Protein AF-A0A422QCU0-F1 (afdb_monomer)

Structure (mmCIF, N/CA/C/O backbone):
data_AF-A0A422QCU0-F1
#
_entry.id   AF-A0A422QCU0-F1
#
loop_
_atom_site.group_PDB
_atom_site.id
_atom_site.type_symbol
_atom_site.label_atom_id
_atom_site.label_alt_id
_atom_site.label_comp_id
_atom_site.label_asym_id
_atom_site.label_entity_id
_atom_site.label_seq_id
_atom_site.pdbx_PDB_ins_code
_atom_site.Cartn_x
_atom_site.Cartn_y
_atom_site.Cartn_z
_atom_site.occupancy
_atom_site.B_iso_or_equiv
_atom_site.auth_seq_id
_atom_site.auth_comp_id
_atom_site.auth_asym_id
_atom_site.auth_atom_id
_atom_site.pdbx_PDB_model_num
ATOM 1 N N . MET A 1 1 ? -13.978 -19.036 -6.925 1.00 54.69 1 MET A N 1
ATOM 2 C CA . MET A 1 1 ? -13.548 -17.744 -7.496 1.00 54.69 1 MET A CA 1
ATOM 3 C C . MET A 1 1 ? -12.343 -17.272 -6.697 1.00 54.69 1 MET A C 1
ATOM 5 O O . MET A 1 1 ? -12.487 -17.077 -5.495 1.00 54.69 1 MET A O 1
ATOM 9 N N . ARG A 1 2 ? -11.146 -17.227 -7.291 1.00 55.72 2 ARG A N 1
ATOM 10 C CA . ARG A 1 2 ? -9.919 -16.826 -6.585 1.00 55.72 2 ARG A CA 1
ATOM 11 C C . ARG A 1 2 ? -9.771 -15.309 -6.666 1.00 55.72 2 ARG A C 1
ATOM 13 O O . ARG A 1 2 ? -10.184 -14.704 -7.646 1.00 55.72 2 ARG A O 1
ATOM 20 N N . VAL A 1 3 ? -9.146 -14.685 -5.667 1.00 53.56 3 VAL A N 1
ATOM 21 C CA . VAL A 1 3 ? -8.861 -13.233 -5.682 1.00 53.56 3 VAL A CA 1
ATOM 22 C C . VAL A 1 3 ? -8.091 -12.838 -6.947 1.00 53.56 3 VAL A C 1
ATOM 24 O O . VAL A 1 3 ? -8.359 -11.792 -7.532 1.00 53.56 3 VAL A O 1
ATOM 27 N N . ALA A 1 4 ? -7.210 -13.723 -7.426 1.00 61.56 4 ALA A N 1
ATOM 28 C CA . ALA A 1 4 ? -6.464 -13.549 -8.667 1.00 61.56 4 ALA A CA 1
ATOM 29 C C . ALA A 1 4 ? -7.349 -13.373 -9.917 1.00 61.56 4 ALA A C 1
ATOM 31 O O . ALA A 1 4 ? -6.934 -12.690 -10.848 1.00 61.56 4 ALA A O 1
ATOM 32 N N . ASP A 1 5 ? -8.569 -13.918 -9.908 1.00 58.88 5 ASP A N 1
ATOM 33 C CA . ASP A 1 5 ? -9.516 -13.853 -11.027 1.00 58.88 5 ASP A CA 1
ATOM 34 C C . ASP A 1 5 ? -10.291 -12.515 -11.053 1.00 58.88 5 ASP A C 1
ATOM 36 O O . ASP A 1 5 ? -10.912 -12.171 -12.053 1.00 58.88 5 ASP A O 1
ATOM 40 N N . ILE A 1 6 ? -10.257 -11.746 -9.955 1.00 63.84 6 ILE A N 1
ATOM 41 C CA . ILE A 1 6 ? -11.012 -10.489 -9.764 1.00 63.84 6 ILE A CA 1
ATOM 42 C C . ILE A 1 6 ? -10.064 -9.290 -9.623 1.00 63.84 6 ILE A C 1
ATOM 44 O O . ILE A 1 6 ? -10.457 -8.145 -9.826 1.00 63.84 6 ILE A O 1
ATOM 48 N N . GLN A 1 7 ? -8.799 -9.529 -9.261 1.00 60.69 7 GLN A N 1
ATOM 49 C CA . GLN A 1 7 ? -7.876 -8.483 -8.820 1.00 60.69 7 GLN A CA 1
ATOM 50 C C . GLN A 1 7 ? -7.602 -7.401 -9.870 1.00 60.69 7 GLN A C 1
ATOM 52 O O . GLN A 1 7 ? -7.195 -6.310 -9.486 1.00 60.69 7 GLN A O 1
ATOM 57 N N . ASN A 1 8 ? -7.793 -7.669 -11.162 1.00 65.50 8 ASN A N 1
ATOM 58 C CA . ASN A 1 8 ? -7.584 -6.699 -12.239 1.00 65.50 8 ASN A CA 1
ATOM 59 C C . ASN A 1 8 ? -8.912 -6.071 -12.658 1.00 65.50 8 ASN A C 1
ATOM 61 O O . ASN A 1 8 ? -9.391 -6.261 -13.771 1.00 65.50 8 ASN A O 1
ATOM 65 N N . THR A 1 9 ? -9.520 -5.341 -11.725 1.00 72.31 9 THR A N 1
ATOM 66 C CA . THR A 1 9 ? -10.741 -4.584 -11.996 1.00 72.31 9 THR A CA 1
ATOM 67 C C . THR A 1 9 ? -10.449 -3.368 -12.870 1.00 72.31 9 THR A C 1
ATOM 69 O O . THR A 1 9 ? -9.304 -2.931 -13.013 1.00 72.31 9 THR A O 1
ATOM 72 N N . LEU A 1 10 ? -11.520 -2.756 -13.377 1.00 74.81 10 LEU A N 1
ATOM 73 C CA . LEU A 1 10 ? -11.497 -1.469 -14.069 1.00 74.81 10 LEU A CA 1
ATOM 74 C C . LEU A 1 10 ? -10.666 -0.400 -13.319 1.00 74.81 10 LEU A C 1
ATOM 76 O O . LEU A 1 10 ? -9.998 0.410 -13.952 1.00 74.81 10 LEU A O 1
ATOM 80 N N . LEU A 1 11 ? -10.619 -0.440 -11.981 1.00 72.88 11 LEU A N 1
ATOM 81 C CA . LEU A 1 11 ? -9.854 0.507 -11.156 1.00 72.88 11 LEU A CA 1
ATOM 82 C C . LEU A 1 11 ? -8.329 0.413 -11.333 1.00 72.88 11 LEU A C 1
ATOM 84 O O . LEU A 1 11 ? -7.624 1.365 -11.005 1.00 72.88 11 LEU A O 1
ATOM 88 N N . LYS A 1 12 ? -7.814 -0.718 -11.832 1.00 74.06 12 LYS A N 1
ATOM 89 C CA . LYS A 1 12 ? -6.382 -0.909 -12.111 1.00 74.06 12 LYS A CA 1
ATOM 90 C C . LYS A 1 12 ? -5.970 -0.488 -13.521 1.00 74.06 12 LYS A C 1
ATOM 92 O O . LYS A 1 12 ? -4.781 -0.535 -13.829 1.00 74.06 12 LYS A O 1
ATOM 97 N N . THR A 1 13 ? -6.916 -0.090 -14.373 1.00 81.00 13 THR A N 1
ATOM 98 C CA . THR A 1 13 ? -6.580 0.454 -15.696 1.00 81.00 13 THR A CA 1
ATOM 99 C C . THR A 1 13 ? -5.756 1.739 -15.543 1.00 81.00 13 THR A C 1
ATOM 101 O O . THR A 1 13 ? -5.980 2.488 -14.583 1.00 81.00 13 THR A O 1
ATOM 104 N N . PRO A 1 14 ? -4.778 2.009 -16.427 1.00 79.25 14 PRO A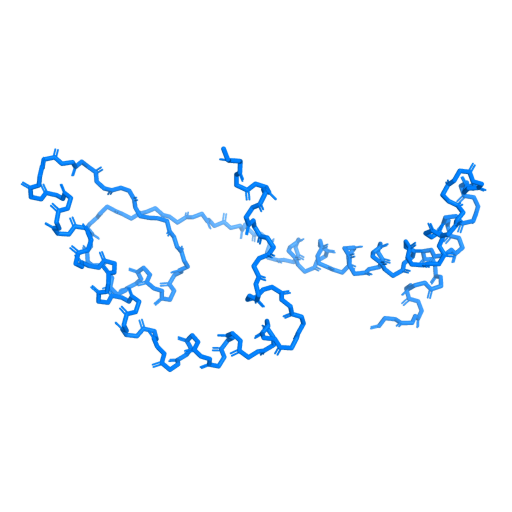 N 1
ATOM 105 C CA . PRO A 1 14 ? -3.913 3.184 -16.316 1.00 79.25 14 PRO A CA 1
ATOM 106 C C . PRO A 1 14 ? -4.681 4.507 -16.238 1.00 79.25 14 PRO A C 1
ATOM 108 O O . PRO A 1 14 ? -4.274 5.413 -15.511 1.00 79.25 14 PRO A O 1
ATOM 111 N N . GLU A 1 15 ? -5.792 4.608 -16.962 1.00 84.00 15 GLU A N 1
ATOM 112 C CA . GLU A 1 15 ? -6.649 5.788 -17.035 1.00 84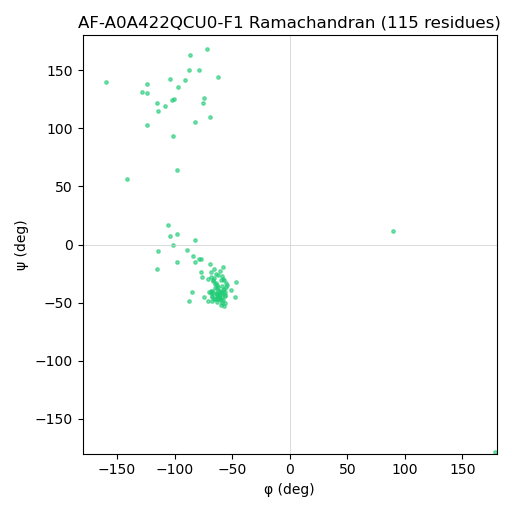.00 15 GLU A CA 1
ATOM 113 C C . GLU A 1 15 ? -7.268 6.097 -15.670 1.00 84.00 15 GLU A C 1
ATOM 115 O O . GLU A 1 15 ? -7.238 7.239 -15.216 1.00 84.00 15 GLU A O 1
ATOM 120 N N . ILE A 1 16 ? -7.775 5.071 -14.981 1.00 79.88 16 ILE A N 1
ATOM 121 C CA . ILE A 1 16 ? -8.467 5.236 -13.699 1.00 79.88 16 ILE A CA 1
ATOM 122 C C . ILE A 1 16 ? -7.471 5.275 -12.543 1.00 79.88 16 ILE A C 1
ATOM 124 O O . ILE A 1 16 ? -7.591 6.127 -11.662 1.00 79.88 16 ILE A O 1
ATOM 128 N N . SER A 1 17 ? -6.438 4.428 -12.564 1.00 82.06 17 SER A N 1
ATOM 129 C CA . SER A 1 17 ? -5.434 4.352 -11.497 1.00 82.06 17 SER A CA 1
ATOM 130 C C . SER A 1 17 ? -4.714 5.682 -11.260 1.00 82.06 17 SER A C 1
ATOM 132 O O . SER A 1 17 ? -4.304 5.943 -10.130 1.00 82.06 17 SER A O 1
ATOM 134 N N . ARG A 1 18 ? -4.560 6.529 -12.289 1.00 83.81 18 ARG A N 1
ATOM 135 C CA . ARG A 1 18 ? -3.967 7.873 -12.154 1.00 83.81 18 ARG A CA 1
ATOM 136 C C . ARG A 1 18 ? -4.846 8.839 -11.359 1.00 83.81 18 ARG A C 1
ATOM 138 O O . ARG A 1 18 ? -4.316 9.741 -10.721 1.00 83.81 18 ARG A O 1
ATOM 145 N N . VAL A 1 19 ? -6.163 8.644 -11.381 1.00 82.69 19 VAL A N 1
ATOM 146 C CA . VAL A 1 19 ? -7.153 9.527 -10.739 1.00 82.69 19 VAL A CA 1
ATOM 147 C C . VAL A 1 19 ? -7.580 8.997 -9.364 1.00 82.69 19 VAL A C 1
ATOM 149 O O . VAL A 1 19 ? -8.118 9.746 -8.550 1.00 82.69 19 VAL A O 1
ATOM 152 N N . VAL A 1 20 ? -7.281 7.728 -9.050 1.00 79.94 20 VAL A N 1
ATOM 153 C CA . VAL A 1 20 ? -7.537 7.116 -7.732 1.00 79.94 20 VAL A CA 1
ATOM 154 C C . VAL A 1 20 ? -7.060 7.990 -6.561 1.00 79.94 20 VAL A C 1
ATOM 156 O O . VAL A 1 20 ? -7.846 8.151 -5.629 1.00 79.94 20 VAL A O 1
ATOM 159 N N . PRO A 1 21 ? -5.853 8.597 -6.567 1.00 77.12 21 PRO A N 1
ATOM 160 C CA . PRO A 1 21 ? -5.427 9.469 -5.471 1.00 77.12 21 PRO A CA 1
ATOM 161 C C . PRO A 1 21 ? -6.340 10.686 -5.283 1.00 77.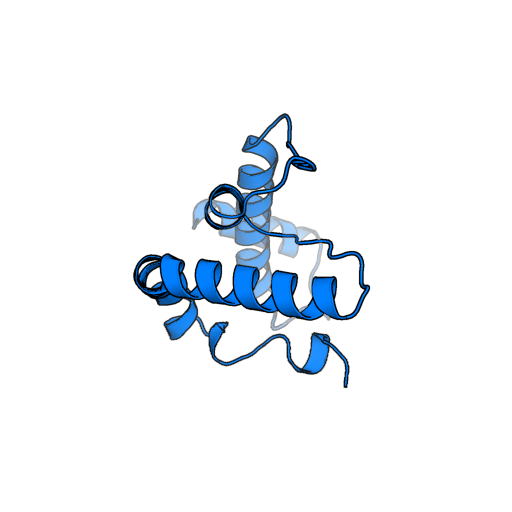12 21 PRO A C 1
ATOM 163 O O . PRO A 1 21 ? -6.682 11.027 -4.154 1.00 77.12 21 PRO A O 1
ATOM 166 N N . THR A 1 22 ? -6.777 11.307 -6.381 1.00 82.38 22 THR A N 1
ATOM 167 C CA . THR A 1 22 ? -7.676 12.467 -6.363 1.00 82.38 22 THR A CA 1
ATOM 168 C C . THR A 1 22 ? -9.041 12.099 -5.797 1.00 82.38 22 THR A C 1
ATOM 170 O O . THR A 1 22 ? -9.548 12.792 -4.919 1.00 82.38 22 THR A O 1
ATOM 173 N N . VAL A 1 23 ? -9.623 10.984 -6.247 1.00 81.25 23 VAL A N 1
ATOM 174 C CA . VAL A 1 23 ? -10.905 10.499 -5.712 1.00 81.25 23 VAL A CA 1
ATOM 175 C C . VAL A 1 23 ? -10.758 10.150 -4.234 1.00 81.25 23 VAL A C 1
ATOM 177 O O . VAL A 1 23 ? -11.547 10.617 -3.422 1.00 81.25 23 VAL A O 1
ATOM 180 N N . ALA A 1 24 ? -9.705 9.415 -3.864 1.00 78.00 24 ALA A N 1
ATOM 181 C CA . ALA A 1 24 ? -9.447 9.023 -2.481 1.00 78.00 24 ALA A CA 1
ATOM 182 C C . ALA A 1 24 ? -9.297 10.227 -1.542 1.00 78.00 24 ALA A C 1
ATOM 184 O O . ALA A 1 24 ? -9.757 10.160 -0.405 1.00 78.00 24 ALA A O 1
ATOM 185 N N . GLN A 1 25 ? -8.699 11.328 -2.009 1.00 77.88 25 GLN A N 1
ATOM 186 C CA . GLN A 1 25 ? -8.610 12.576 -1.251 1.00 77.88 25 GLN A CA 1
ATOM 187 C C . GLN A 1 25 ? -9.997 13.170 -0.969 1.00 77.88 25 GLN A C 1
ATOM 189 O O . GLN A 1 25 ? -10.261 13.602 0.150 1.00 77.88 25 GLN A O 1
ATOM 194 N N . GLN A 1 26 ? -10.890 13.170 -1.961 1.00 84.88 26 GLN A N 1
ATOM 195 C CA . GLN A 1 26 ? -12.239 13.729 -1.820 1.00 84.88 26 GLN A CA 1
ATOM 196 C C . GLN A 1 26 ? -13.179 12.814 -1.021 1.00 84.88 26 GLN A C 1
ATOM 198 O O . GLN A 1 26 ? -14.088 13.295 -0.350 1.00 84.88 26 GLN A O 1
ATOM 203 N N . THR A 1 27 ? -12.950 11.499 -1.039 1.00 85.69 27 THR A N 1
ATOM 204 C CA . THR A 1 27 ? -13.820 10.507 -0.386 1.00 85.69 27 THR A CA 1
ATOM 205 C C . THR A 1 27 ? -13.244 9.951 0.919 1.00 85.69 27 THR A C 1
ATOM 207 O O . THR A 1 27 ? -13.799 9.010 1.489 1.00 85.69 27 THR A O 1
ATOM 210 N N . GLN A 1 28 ? -12.133 10.494 1.430 1.00 82.38 28 GLN A N 1
ATOM 211 C CA . GLN A 1 28 ? -11.439 9.935 2.598 1.00 82.38 28 GLN A CA 1
ATOM 212 C C . GLN A 1 28 ? -12.348 9.841 3.835 1.00 82.38 28 GLN A C 1
ATOM 214 O O . GLN A 1 28 ? -12.322 8.840 4.555 1.00 82.38 28 GLN A O 1
ATOM 219 N N . GLY A 1 29 ? -13.200 10.849 4.050 1.00 87.06 29 GLY A N 1
ATOM 220 C CA . GLY A 1 29 ? -14.182 10.854 5.136 1.00 87.06 29 GLY A CA 1
ATOM 221 C C . GLY A 1 29 ? -15.217 9.730 5.020 1.00 87.06 29 GLY A C 1
ATOM 222 O O . GLY A 1 29 ? -15.579 9.116 6.024 1.00 87.06 29 GLY A O 1
ATOM 223 N N . GLU A 1 30 ? -15.648 9.395 3.801 1.00 89.06 30 GLU A N 1
ATOM 224 C CA . GLU A 1 30 ? -16.589 8.296 3.560 1.00 89.06 30 GLU A CA 1
ATOM 225 C C . GLU A 1 30 ? -15.959 6.940 3.865 1.00 89.06 30 GLU A C 1
ATOM 227 O O . GLU A 1 30 ? -16.596 6.096 4.495 1.00 89.06 30 GLU A O 1
ATOM 232 N N . VAL A 1 31 ? -14.686 6.754 3.501 1.00 86.56 31 VAL A N 1
ATOM 233 C CA . VAL A 1 31 ? -13.921 5.540 3.823 1.00 86.56 31 VAL A CA 1
ATOM 234 C C . VAL A 1 31 ? -13.807 5.362 5.338 1.00 86.56 31 VAL A C 1
ATOM 236 O O . VAL A 1 31 ? -14.064 4.273 5.855 1.00 86.56 31 VAL A O 1
ATOM 239 N N . ILE A 1 32 ? -13.484 6.434 6.069 1.00 90.19 32 ILE A N 1
ATOM 240 C CA . ILE A 1 32 ? -13.399 6.414 7.538 1.00 90.19 32 ILE A CA 1
ATOM 241 C C . ILE A 1 32 ? -14.765 6.088 8.156 1.00 90.19 32 ILE A C 1
ATOM 243 O O . ILE A 1 32 ? -14.863 5.253 9.060 1.00 90.19 32 ILE A O 1
ATOM 247 N N . ARG A 1 33 ? -15.840 6.713 7.661 1.00 92.25 33 ARG A N 1
ATOM 248 C CA . ARG A 1 33 ? -17.206 6.446 8.128 1.00 92.25 33 ARG A CA 1
ATOM 249 C C . ARG A 1 33 ? -17.606 4.993 7.878 1.00 92.25 33 ARG A C 1
ATOM 251 O O . ARG A 1 33 ? -18.141 4.348 8.779 1.00 92.25 33 ARG A O 1
ATOM 258 N N . PHE A 1 34 ? -17.327 4.471 6.686 1.00 91.25 34 PHE A N 1
ATOM 259 C CA . PHE A 1 34 ? -17.609 3.086 6.324 1.00 91.25 34 PHE A CA 1
ATOM 260 C C . PHE A 1 34 ? -16.873 2.103 7.242 1.00 91.25 34 PHE A C 1
ATOM 262 O O . PHE A 1 34 ? -17.503 1.195 7.788 1.00 91.25 34 PHE A O 1
ATOM 269 N N . ALA A 1 35 ? -15.574 2.319 7.473 1.00 91.88 35 ALA A N 1
ATOM 270 C CA . ALA A 1 35 ? 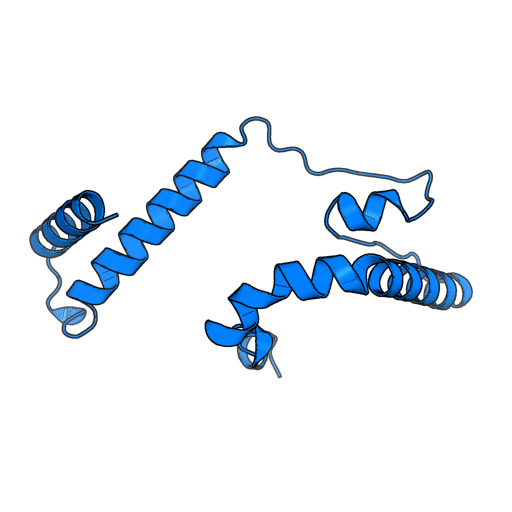-14.772 1.484 8.363 1.00 91.88 35 ALA A CA 1
ATOM 271 C C . ALA A 1 35 ? -15.344 1.466 9.790 1.00 91.88 35 ALA A C 1
ATOM 273 O O . ALA A 1 35 ? -15.620 0.393 10.325 1.00 91.88 35 ALA A O 1
ATOM 274 N N . ASN A 1 36 ? -15.627 2.635 10.375 1.00 93.25 36 ASN A N 1
ATOM 275 C CA . ASN A 1 36 ? -16.228 2.731 11.711 1.00 93.25 36 ASN A CA 1
ATOM 276 C C . ASN A 1 36 ? -17.586 2.015 11.796 1.00 93.25 36 ASN A C 1
ATOM 278 O O . ASN A 1 36 ? -17.862 1.299 12.762 1.00 93.25 36 ASN A O 1
ATOM 282 N N . MET A 1 37 ? -18.430 2.154 10.769 1.00 95.00 37 MET A N 1
ATOM 283 C CA . MET A 1 37 ? -19.712 1.450 10.708 1.0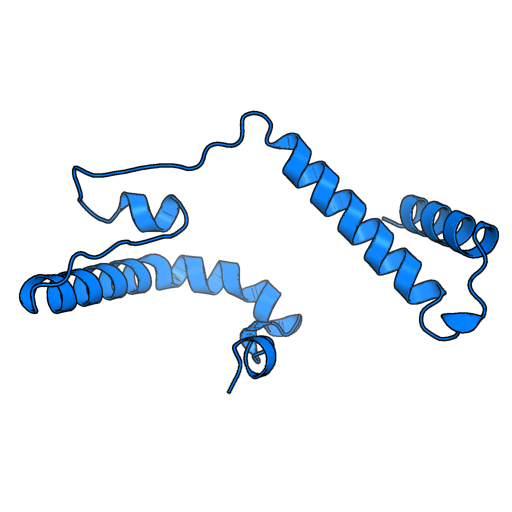0 95.00 37 MET A CA 1
ATOM 284 C C . MET A 1 37 ? -19.539 -0.072 10.651 1.00 95.00 37 MET A C 1
ATOM 286 O O . MET A 1 37 ? -20.282 -0.790 11.323 1.00 95.00 37 MET A O 1
ATOM 290 N N . ALA A 1 38 ? -18.589 -0.572 9.860 1.00 94.56 38 ALA A N 1
ATOM 291 C CA . ALA A 1 38 ? -18.314 -2.002 9.744 1.00 94.56 38 ALA A CA 1
ATOM 292 C C . ALA A 1 38 ? -17.785 -2.583 11.064 1.00 94.56 38 ALA A C 1
ATOM 294 O O . ALA A 1 38 ? -18.328 -3.577 11.548 1.00 94.56 38 ALA A O 1
ATOM 295 N N . ILE A 1 39 ? -16.812 -1.913 11.691 1.00 95.06 39 ILE A N 1
ATOM 296 C CA . ILE A 1 39 ? -16.263 -2.294 13.001 1.00 95.06 39 ILE A CA 1
ATOM 297 C C . ILE A 1 39 ? -17.384 -2.363 14.040 1.00 95.06 39 ILE A C 1
ATOM 299 O O . ILE A 1 39 ? -17.547 -3.382 14.706 1.00 95.06 39 ILE A O 1
ATOM 303 N N . GLY A 1 40 ? -18.214 -1.320 14.137 1.00 94.94 40 GLY A N 1
ATOM 304 C CA . GLY A 1 40 ? -19.310 -1.272 15.106 1.00 94.94 40 GLY A CA 1
ATOM 305 C C . GLY A 1 40 ? -20.406 -2.314 14.858 1.00 94.94 40 GLY A C 1
ATOM 306 O O . GLY A 1 40 ? -21.068 -2.753 15.798 1.00 94.94 40 GLY A O 1
ATOM 307 N N . LYS A 1 41 ? -20.635 -2.732 13.606 1.00 97.50 41 LYS A N 1
ATOM 308 C CA . LYS A 1 41 ? -21.554 -3.841 13.293 1.00 97.50 41 LYS A CA 1
ATOM 309 C C . LYS A 1 41 ? -20.973 -5.188 13.727 1.00 97.50 41 LYS A C 1
ATOM 311 O O . LYS A 1 41 ? -21.664 -5.939 14.405 1.00 97.50 41 LYS A O 1
ATOM 316 N N . LEU A 1 42 ? -19.721 -5.469 13.371 1.00 96.75 42 LEU A N 1
ATOM 317 C CA . LEU A 1 42 ? -19.061 -6.741 13.680 1.00 96.75 42 LEU A CA 1
ATOM 318 C C . LEU A 1 42 ? -18.805 -6.908 15.182 1.00 96.75 42 LEU A C 1
ATOM 320 O O .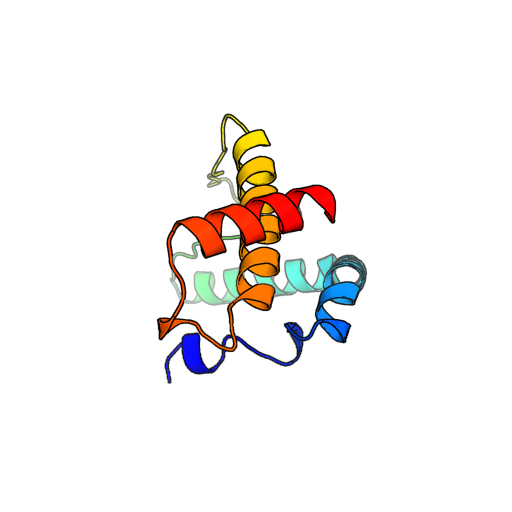 LEU A 1 42 ? -19.084 -7.966 15.737 1.00 96.75 42 LEU A O 1
ATOM 324 N N . SER A 1 43 ? -18.370 -5.845 15.859 1.00 94.56 43 SER A N 1
ATOM 325 C CA . SER A 1 43 ? -18.160 -5.860 17.308 1.00 94.56 43 SER A CA 1
ATOM 326 C C . SER A 1 43 ? -19.459 -6.146 18.071 1.00 94.56 43 SER A C 1
ATOM 328 O O . SER A 1 43 ? -19.475 -7.003 18.950 1.00 94.56 43 SER A O 1
ATOM 330 N N . ARG A 1 44 ? -20.586 -5.526 17.679 1.00 97.19 44 ARG A N 1
ATOM 331 C CA . ARG A 1 44 ? -21.908 -5.820 18.273 1.00 97.19 44 ARG A CA 1
ATOM 332 C C . ARG A 1 44 ? -22.393 -7.246 18.022 1.00 97.19 44 ARG A C 1
ATOM 334 O O . ARG A 1 44 ? -23.184 -7.753 18.807 1.00 97.19 44 ARG A O 1
ATOM 341 N N . ALA A 1 45 ? -21.925 -7.882 16.954 1.00 97.81 45 ALA A N 1
ATOM 342 C CA . ALA A 1 45 ? -22.186 -9.29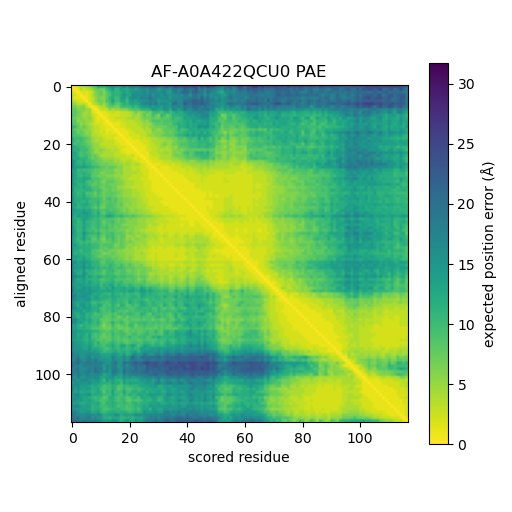0 16.682 1.00 97.81 45 ALA A CA 1
ATOM 343 C C . ALA A 1 45 ? -21.242 -10.241 17.452 1.00 97.81 45 ALA A C 1
ATOM 345 O O . ALA A 1 45 ? -21.328 -11.450 17.270 1.00 97.81 45 ALA A O 1
ATOM 346 N N . GLY A 1 46 ? -20.364 -9.715 18.316 1.00 97.44 46 GLY A N 1
ATOM 347 C CA . GLY A 1 46 ? -19.474 -10.502 19.173 1.00 97.44 46 GLY A CA 1
ATOM 348 C C . GLY A 1 46 ? -18.121 -10.847 18.550 1.00 97.44 46 GLY A C 1
ATOM 349 O O . GLY A 1 46 ? -17.401 -11.678 19.098 1.00 97.44 46 GLY A O 1
ATOM 350 N N . TYR A 1 47 ? -17.751 -10.233 17.421 1.00 97.31 47 TYR A N 1
ATOM 351 C CA . TYR A 1 47 ? -16.466 -10.492 16.769 1.00 97.31 47 TYR A CA 1
ATOM 352 C C . TYR A 1 47 ? -15.362 -9.548 17.252 1.00 97.31 47 TYR A C 1
ATOM 354 O O . TYR A 1 47 ? -15.562 -8.338 17.379 1.00 97.31 47 TYR A O 1
ATOM 362 N N . ASN A 1 48 ? -14.155 -10.096 17.403 1.00 94.56 48 ASN A N 1
ATOM 363 C CA . ASN A 1 48 ? -12.930 -9.303 17.452 1.00 94.56 48 ASN A CA 1
ATOM 364 C C . ASN A 1 48 ? -12.596 -8.821 16.037 1.00 94.56 48 ASN A C 1
ATOM 366 O O . ASN A 1 48 ? -12.510 -9.626 15.109 1.00 94.56 48 ASN A O 1
ATOM 370 N N . VAL A 1 49 ? -12.411 -7.513 15.867 1.00 93.31 49 VAL A N 1
ATOM 371 C CA . VAL A 1 49 ? -12.157 -6.904 14.557 1.00 93.31 49 VAL A CA 1
ATOM 372 C C . VAL A 1 49 ? -10.708 -6.447 14.486 1.00 93.31 49 VAL A C 1
ATOM 374 O O . VAL A 1 49 ? -10.291 -5.584 15.254 1.00 93.31 49 VAL A O 1
ATOM 377 N N . VAL A 1 50 ? -9.959 -7.003 13.537 1.00 93.25 50 VAL A N 1
ATOM 378 C CA . VAL A 1 50 ? -8.627 -6.516 13.165 1.00 93.25 50 VAL A CA 1
ATOM 379 C C . VAL A 1 50 ? -8.779 -5.684 11.901 1.00 93.25 50 VAL A C 1
ATOM 381 O O . VAL A 1 50 ? -9.336 -6.158 10.911 1.00 93.25 50 VAL A O 1
ATOM 384 N N . LEU A 1 51 ? -8.309 -4.440 11.943 1.00 92.12 51 LEU A N 1
ATOM 385 C CA . LEU A 1 51 ? -8.334 -3.539 10.799 1.00 92.12 51 LEU A CA 1
ATOM 386 C C . LEU A 1 51 ? -6.908 -3.215 10.357 1.00 92.12 51 LEU A C 1
ATOM 388 O O . LEU A 1 51 ? -6.129 -2.655 11.123 1.00 92.12 51 LEU A O 1
ATOM 392 N N . GLU A 1 52 ? -6.608 -3.519 9.099 1.00 91.62 52 GLU A N 1
ATOM 393 C CA . GLU A 1 52 ? -5.365 -3.149 8.426 1.00 91.62 52 GLU A CA 1
ATOM 394 C C . GLU A 1 52 ? -5.621 -1.977 7.469 1.00 91.62 52 GLU A C 1
ATOM 396 O O . GLU A 1 52 ? -6.664 -1.901 6.814 1.00 91.62 52 GLU A O 1
ATOM 401 N N . GLY A 1 53 ? -4.675 -1.046 7.372 1.00 88.81 53 GLY A N 1
ATOM 402 C CA . GLY A 1 53 ? -4.790 0.081 6.459 1.00 88.81 53 GLY A CA 1
ATOM 403 C C . GLY A 1 53 ? -3.617 1.045 6.547 1.00 88.81 53 GLY A C 1
ATOM 404 O O . GLY A 1 53 ? -2.673 0.851 7.308 1.00 88.81 53 GLY A O 1
ATOM 405 N N . ARG A 1 54 ? -3.688 2.118 5.756 1.00 85.75 54 ARG A N 1
ATOM 406 C CA . ARG A 1 54 ? -2.694 3.195 5.806 1.00 85.75 54 ARG A CA 1
ATOM 407 C C . ARG A 1 54 ? -2.958 4.122 6.993 1.00 85.75 54 ARG A C 1
ATOM 409 O O . ARG A 1 54 ? -4.116 4.348 7.359 1.00 85.75 54 ARG A O 1
ATOM 416 N N . ALA A 1 55 ? -1.896 4.723 7.528 1.00 86.44 55 ALA A N 1
ATOM 417 C CA . ALA A 1 55 ? -1.960 5.628 8.676 1.00 86.44 55 ALA A CA 1
ATOM 418 C C . ALA A 1 55 ? -3.005 6.746 8.504 1.00 86.44 55 ALA A C 1
ATOM 420 O O . ALA A 1 55 ? -3.760 7.033 9.428 1.00 86.44 55 ALA A O 1
ATOM 421 N N . GLN A 1 56 ? -3.141 7.311 7.299 1.00 83.19 56 GLN A N 1
ATOM 422 C CA . GLN A 1 56 ? -4.094 8.390 7.011 1.00 83.19 56 GLN A CA 1
ATOM 423 C C . GLN A 1 56 ? -5.559 7.999 7.282 1.00 83.19 56 GLN A C 1
ATOM 425 O O . GLN A 1 56 ? -6.374 8.849 7.640 1.00 83.19 56 GLN A O 1
ATOM 430 N N . THR A 1 57 ? -5.917 6.724 7.119 1.00 85.69 57 THR A N 1
ATOM 431 C CA . THR A 1 57 ? -7.257 6.217 7.448 1.00 85.69 57 THR A CA 1
ATOM 432 C C . THR A 1 57 ? -7.322 5.799 8.911 1.00 85.69 57 THR A C 1
ATOM 434 O O . THR A 1 57 ? -8.235 6.210 9.626 1.00 85.69 57 THR A O 1
ATOM 437 N N . LEU A 1 58 ? -6.337 5.022 9.373 1.00 90.12 58 LEU A N 1
ATOM 438 C CA . LEU A 1 58 ? -6.353 4.441 10.715 1.00 90.12 58 LEU A CA 1
ATOM 439 C C . LEU A 1 58 ? -6.275 5.500 11.816 1.00 90.12 58 LEU A C 1
ATOM 441 O O . LEU A 1 58 ? -6.907 5.330 12.850 1.00 90.12 58 LEU A O 1
ATOM 445 N N . ASN A 1 59 ? -5.570 6.617 11.616 1.00 90.56 59 ASN A N 1
ATOM 446 C CA . ASN A 1 59 ? -5.472 7.713 12.594 1.00 90.56 59 ASN A CA 1
ATOM 447 C C . ASN A 1 59 ? -6.827 8.315 12.991 1.00 90.56 59 ASN A C 1
ATOM 449 O O . ASN A 1 59 ? -6.935 8.903 14.060 1.00 90.56 59 ASN A O 1
ATOM 453 N N . ASN A 1 60 ? -7.866 8.111 12.179 1.00 91.00 60 ASN A N 1
ATOM 454 C CA . ASN A 1 60 ? -9.222 8.588 12.445 1.00 91.00 60 ASN A CA 1
ATOM 455 C C . ASN A 1 60 ? -10.139 7.511 13.059 1.00 91.00 60 ASN A C 1
ATOM 457 O O . ASN A 1 60 ? -11.351 7.706 13.160 1.00 91.00 60 ASN A O 1
ATOM 461 N N . ILE A 1 61 ? -9.583 6.360 13.443 1.00 91.00 61 ILE A N 1
ATOM 462 C CA . ILE A 1 61 ? -10.301 5.255 14.082 1.00 91.00 61 ILE A CA 1
ATOM 463 C C . ILE A 1 61 ? -9.765 5.107 15.502 1.00 91.00 61 ILE A C 1
ATOM 465 O O . ILE A 1 61 ? -8.591 4.797 15.722 1.00 91.00 61 ILE A O 1
ATOM 469 N N . HIS A 1 62 ? -10.638 5.365 16.473 1.00 90.31 62 HIS A N 1
ATOM 470 C CA . HIS A 1 62 ? -10.276 5.353 17.882 1.00 90.31 62 HIS A CA 1
ATOM 471 C C . HIS A 1 62 ? -10.127 3.916 18.396 1.00 90.31 62 HIS A C 1
ATOM 473 O O . HIS A 1 62 ? -11.062 3.121 18.331 1.00 90.31 62 HIS A O 1
ATOM 479 N N . THR A 1 63 ? -8.947 3.589 18.917 1.00 90.75 63 THR A N 1
ATOM 480 C CA . THR A 1 63 ? -8.658 2.322 19.597 1.00 90.75 63 THR A CA 1
ATOM 481 C C . THR A 1 63 ? -7.414 2.498 20.473 1.00 90.75 63 THR A C 1
ATOM 483 O O . THR A 1 63 ? -6.462 3.145 20.026 1.00 90.75 63 THR A O 1
ATOM 486 N N . PRO A 1 64 ? -7.378 1.930 21.690 1.00 91.12 64 PRO A N 1
ATOM 487 C CA . PRO A 1 64 ? -6.155 1.861 22.487 1.00 91.12 64 PRO A CA 1
ATOM 488 C C . PRO A 1 64 ? -5.199 0.755 22.002 1.00 91.12 64 PRO A C 1
ATOM 490 O O . PRO A 1 64 ? -4.048 0.712 22.421 1.00 91.12 64 PRO A O 1
ATOM 493 N N . LEU A 1 65 ? -5.663 -0.147 21.128 1.00 92.62 65 LEU A N 1
ATOM 494 C CA . LEU A 1 65 ? -4.895 -1.271 20.596 1.00 92.62 65 LEU A CA 1
ATOM 495 C C . LEU A 1 65 ? -4.415 -0.931 19.184 1.00 92.62 65 LEU A C 1
ATOM 497 O O . LEU A 1 65 ? -5.153 -1.118 18.213 1.00 92.62 65 LEU A O 1
ATOM 501 N N . ARG A 1 66 ? -3.195 -0.399 19.071 1.00 92.06 66 ARG A N 1
ATOM 502 C CA . ARG A 1 66 ? -2.593 -0.015 17.791 1.00 92.06 66 ARG A CA 1
ATOM 503 C C . ARG A 1 66 ? -1.208 -0.620 17.634 1.00 92.06 66 ARG A C 1
ATOM 505 O O . ARG A 1 66 ? -0.359 -0.475 18.505 1.00 92.06 66 ARG A O 1
ATOM 512 N N . PHE A 1 67 ? -1.001 -1.231 16.477 1.00 91.69 67 PHE A N 1
ATOM 513 C CA . PHE A 1 67 ? 0.280 -1.751 16.029 1.00 91.69 67 PHE A CA 1
ATOM 514 C C . PHE A 1 67 ? 0.590 -1.119 14.679 1.00 91.69 67 PHE A C 1
ATOM 516 O O . PHE A 1 67 ? -0.304 -0.975 13.843 1.00 91.69 67 PHE A O 1
ATOM 523 N N . GLU A 1 68 ? 1.840 -0.730 14.478 1.00 89.12 68 GLU A N 1
ATOM 524 C CA . GLU A 1 68 ? 2.312 -0.159 13.225 1.00 89.12 68 GLU A CA 1
ATOM 525 C C . GLU A 1 68 ? 3.491 -0.984 12.728 1.00 89.12 68 GLU A C 1
ATOM 527 O O . GLU A 1 68 ? 4.419 -1.279 13.481 1.00 89.12 68 GLU A O 1
ATOM 532 N N . LEU A 1 69 ? 3.434 -1.378 11.457 1.00 86.19 69 LEU A N 1
ATOM 533 C CA . LEU A 1 69 ? 4.579 -1.972 10.790 1.00 86.19 69 LEU A CA 1
ATOM 534 C C . LEU A 1 69 ? 5.483 -0.834 10.322 1.00 86.19 69 LEU A C 1
ATOM 536 O O . LEU A 1 69 ? 5.164 -0.145 9.352 1.00 86.19 69 LEU A O 1
ATOM 540 N N . VAL A 1 70 ? 6.598 -0.651 11.018 1.00 83.69 70 VAL A N 1
ATOM 541 C CA . VAL A 1 70 ? 7.617 0.336 10.662 1.00 83.69 70 VAL A CA 1
ATOM 542 C C . VAL A 1 70 ? 8.724 -0.364 9.882 1.00 83.69 70 VAL A C 1
ATOM 544 O O . VAL A 1 70 ? 9.141 -1.466 10.231 1.00 83.69 70 VAL A O 1
ATOM 547 N N . MET A 1 71 ? 9.168 0.267 8.798 1.00 82.69 71 MET A N 1
ATOM 548 C CA . MET A 1 71 ? 10.372 -0.130 8.077 1.00 82.69 71 MET A CA 1
ATOM 549 C C . MET A 1 71 ? 11.481 0.841 8.459 1.00 82.69 71 MET A C 1
ATOM 551 O O . MET A 1 71 ? 11.301 2.046 8.297 1.00 82.69 71 MET A O 1
ATOM 555 N N . ASP A 1 72 ? 12.600 0.314 8.948 1.00 86.06 72 ASP A N 1
ATOM 556 C CA . ASP A 1 72 ? 13.712 1.137 9.439 1.00 86.06 72 ASP A CA 1
ATOM 557 C C . ASP A 1 72 ? 14.332 1.993 8.329 1.00 86.06 72 ASP A C 1
ATOM 559 O O . ASP A 1 72 ? 14.714 3.138 8.560 1.00 86.06 72 ASP A O 1
ATOM 563 N N . ASP A 1 73 ? 14.376 1.457 7.107 1.00 89.62 73 ASP A N 1
ATOM 564 C CA . ASP A 1 73 ? 14.927 2.136 5.943 1.00 89.62 73 ASP A CA 1
ATOM 565 C C . ASP A 1 73 ? 13.907 2.224 4.800 1.00 89.62 73 ASP A C 1
ATOM 567 O O . ASP A 1 73 ? 13.660 1.272 4.056 1.00 89.62 73 ASP A O 1
ATOM 571 N N . ALA A 1 74 ? 13.314 3.407 4.640 1.00 85.19 74 ALA A N 1
ATOM 572 C CA . ALA A 1 74 ? 12.363 3.683 3.569 1.00 85.19 74 ALA A CA 1
ATOM 573 C C . ALA A 1 74 ? 13.014 3.726 2.173 1.00 85.19 74 ALA A C 1
ATOM 575 O O . ALA A 1 74 ? 12.295 3.619 1.172 1.00 85.19 74 ALA A O 1
ATOM 576 N N . THR A 1 75 ? 14.342 3.866 2.075 1.00 90.06 75 THR A N 1
ATOM 577 C CA . THR A 1 75 ? 15.038 3.886 0.780 1.00 90.06 75 THR A CA 1
ATOM 578 C C . THR A 1 75 ? 14.901 2.547 0.060 1.00 90.06 75 THR A C 1
ATOM 580 O O . THR A 1 75 ? 14.651 2.545 -1.145 1.00 90.06 75 THR A O 1
ATOM 583 N N . LEU A 1 76 ? 14.848 1.432 0.801 1.00 90.06 76 LEU A N 1
ATOM 584 C CA . LEU A 1 76 ? 14.596 0.089 0.266 1.00 90.06 76 LEU A CA 1
ATOM 585 C C . LEU A 1 76 ? 13.287 -0.001 -0.541 1.00 90.06 76 LEU A C 1
ATOM 587 O O . LEU A 1 76 ? 13.200 -0.735 -1.528 1.00 90.06 76 LEU A O 1
ATOM 591 N N . LEU A 1 77 ? 12.246 0.758 -0.168 1.00 85.56 77 LEU A N 1
ATOM 592 C CA . LEU A 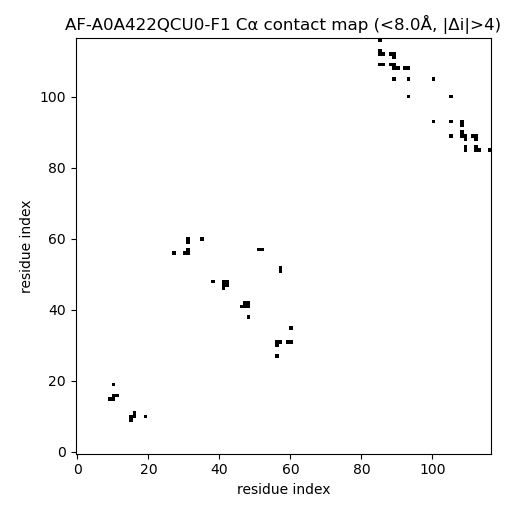1 77 ? 11.004 0.825 -0.951 1.00 85.56 77 LEU A CA 1
ATOM 593 C C . LEU A 1 77 ? 11.213 1.562 -2.276 1.00 85.56 77 LEU A C 1
ATOM 595 O O . LEU A 1 77 ? 10.668 1.142 -3.301 1.00 85.56 77 LEU A O 1
ATOM 599 N N . GLY A 1 78 ? 11.983 2.650 -2.251 1.00 87.38 78 GLY A N 1
ATOM 600 C CA . GLY A 1 78 ? 12.358 3.421 -3.433 1.00 87.38 78 GLY A CA 1
ATOM 601 C C . GLY A 1 78 ? 13.202 2.593 -4.399 1.00 87.38 78 GLY A C 1
ATOM 602 O O . GLY A 1 78 ? 12.842 2.471 -5.569 1.00 87.38 78 GLY A O 1
ATOM 603 N N . GLU A 1 79 ? 14.247 1.942 -3.892 1.00 90.88 79 GLU A N 1
ATOM 604 C CA . GLU A 1 79 ? 15.127 1.042 -4.643 1.00 90.88 79 GLU A CA 1
ATOM 605 C C . GLU A 1 79 ? 14.346 -0.109 -5.271 1.00 90.88 79 GLU A C 1
ATOM 607 O O . GLU A 1 79 ? 14.438 -0.351 -6.476 1.00 90.88 79 GLU A O 1
ATOM 612 N N . ARG A 1 80 ? 13.476 -0.764 -4.492 1.00 89.88 80 ARG A N 1
ATOM 613 C CA . ARG A 1 80 ? 12.599 -1.816 -5.011 1.00 89.88 80 ARG A CA 1
ATOM 614 C C . ARG A 1 80 ? 11.713 -1.298 -6.141 1.00 89.88 80 ARG A C 1
ATOM 616 O O . ARG A 1 80 ? 11.507 -2.004 -7.128 1.00 89.88 80 ARG A O 1
ATOM 623 N N . ARG A 1 81 ? 11.151 -0.092 -6.016 1.00 89.12 81 ARG A N 1
ATOM 624 C CA . ARG A 1 81 ? 10.313 0.502 -7.070 1.00 89.12 81 ARG A CA 1
ATOM 625 C C . ARG A 1 81 ? 11.118 0.860 -8.311 1.00 89.12 81 ARG A C 1
ATOM 627 O O . ARG A 1 81 ? 10.627 0.605 -9.409 1.00 89.12 81 ARG A O 1
ATOM 634 N N . ALA A 1 82 ? 12.326 1.390 -8.154 1.00 89.75 82 ALA A N 1
ATOM 635 C CA . ALA A 1 82 ? 13.237 1.642 -9.264 1.00 89.75 82 ALA A CA 1
ATOM 636 C C . ALA A 1 82 ? 13.565 0.334 -9.998 1.00 89.75 82 ALA A C 1
ATOM 638 O O . ALA A 1 82 ? 13.290 0.226 -11.192 1.00 89.75 82 ALA A O 1
ATOM 639 N N . ALA A 1 83 ? 13.998 -0.700 -9.271 1.00 91.81 83 ALA A N 1
ATOM 640 C CA . ALA A 1 83 ? 14.291 -2.019 -9.827 1.00 91.81 83 ALA A CA 1
ATOM 641 C C . ALA A 1 83 ? 13.085 -2.621 -10.571 1.00 91.81 83 ALA A C 1
ATOM 643 O O . ALA A 1 83 ? 13.223 -3.127 -11.682 1.00 91.81 83 ALA A O 1
ATOM 644 N N . GLN A 1 84 ? 11.873 -2.514 -10.011 1.00 90.94 84 GLN A N 1
ATOM 645 C CA . GLN A 1 84 ? 10.645 -2.966 -10.679 1.00 90.94 84 GLN A CA 1
ATOM 646 C C . GLN A 1 84 ? 10.360 -2.217 -11.985 1.00 90.94 84 GLN A C 1
ATOM 648 O O . GLN A 1 84 ? 9.914 -2.836 -12.949 1.00 90.94 84 GLN A O 1
ATOM 653 N N . ARG A 1 85 ? 10.597 -0.899 -12.030 1.00 90.12 85 ARG A N 1
ATOM 654 C CA . ARG A 1 85 ? 10.401 -0.093 -13.245 1.00 90.12 85 ARG A CA 1
ATOM 655 C C . ARG A 1 85 ? 11.411 -0.465 -14.330 1.00 90.12 85 ARG A C 1
ATOM 657 O O . ARG A 1 85 ? 10.996 -0.656 -15.471 1.00 90.12 85 ARG A O 1
ATOM 664 N N . VAL A 1 86 ? 12.686 -0.620 -13.963 1.00 92.44 86 VAL A N 1
ATOM 665 C CA . VAL A 1 86 ? 13.756 -1.083 -14.867 1.00 92.44 86 VAL A CA 1
ATOM 666 C C . VAL A 1 86 ? 13.383 -2.440 -15.453 1.00 92.44 86 VAL A C 1
ATOM 668 O O . VAL A 1 86 ? 13.307 -2.587 -16.668 1.00 92.44 86 VAL A O 1
ATOM 671 N N . MET A 1 87 ? 13.050 -3.411 -14.595 1.00 89.75 87 MET A N 1
ATOM 672 C CA . MET A 1 87 ? 12.698 -4.767 -15.024 1.00 89.75 87 MET A CA 1
ATOM 673 C C . MET A 1 87 ? 11.460 -4.799 -15.923 1.00 89.75 87 MET A C 1
ATOM 675 O O . MET A 1 87 ? 11.461 -5.494 -16.933 1.00 89.75 87 MET A O 1
ATOM 679 N N . ALA A 1 88 ? 10.409 -4.039 -15.600 1.00 88.19 88 ALA A N 1
ATOM 680 C CA . ALA A 1 88 ? 9.206 -3.984 -16.431 1.00 88.19 88 ALA A CA 1
ATOM 681 C C . ALA A 1 88 ? 9.499 -3.434 -17.837 1.00 88.19 88 ALA A C 1
ATOM 683 O O . ALA A 1 88 ? 8.929 -3.905 -18.823 1.00 88.19 88 ALA A O 1
ATOM 684 N N . LYS A 1 89 ? 10.402 -2.453 -17.931 1.00 88.25 89 LYS A N 1
ATOM 685 C CA . LYS A 1 89 ? 10.818 -1.856 -19.197 1.00 88.25 89 LYS A CA 1
ATOM 686 C C . LYS A 1 89 ? 11.738 -2.785 -19.990 1.00 88.25 89 LYS A C 1
ATOM 688 O O . LYS A 1 89 ? 11.460 -3.014 -21.165 1.00 88.25 89 LYS A O 1
ATOM 693 N N . ALA A 1 90 ? 12.730 -3.400 -19.351 1.00 89.88 90 ALA A N 1
ATOM 694 C CA . ALA A 1 90 ? 13.578 -4.420 -19.972 1.00 89.88 90 ALA A CA 1
ATOM 695 C C . ALA A 1 90 ? 12.736 -5.586 -20.522 1.00 89.88 90 ALA A C 1
ATOM 697 O O . ALA A 1 90 ? 12.880 -5.970 -21.682 1.00 89.88 90 ALA A O 1
ATOM 698 N N . LEU A 1 91 ? 11.759 -6.061 -19.738 1.00 87.88 91 LEU A N 1
ATOM 699 C CA . LEU A 1 91 ? 10.842 -7.128 -20.140 1.00 87.88 91 LEU A CA 1
ATOM 700 C C . LEU A 1 91 ? 10.076 -6.791 -21.425 1.00 87.88 91 LEU A C 1
ATOM 702 O O . LEU A 1 91 ? 9.885 -7.670 -22.258 1.00 87.88 91 LEU A O 1
ATOM 706 N N . SER A 1 92 ? 9.663 -5.535 -21.629 1.00 86.62 92 SER A N 1
ATOM 707 C CA . SER A 1 92 ? 8.980 -5.140 -22.869 1.00 86.62 92 SER A CA 1
ATOM 708 C C . SER A 1 92 ? 9.840 -5.304 -24.127 1.00 86.62 92 SER A C 1
ATOM 710 O O . SER A 1 92 ? 9.284 -5.539 -25.195 1.00 86.62 92 SER A O 1
ATOM 712 N N . GLY A 1 93 ? 11.171 -5.237 -23.998 1.00 82.12 93 GLY A N 1
ATOM 713 C CA . GLY A 1 93 ? 12.113 -5.413 -25.105 1.00 82.12 93 GLY A CA 1
ATOM 714 C C . GLY A 1 93 ? 12.314 -6.871 -25.527 1.00 82.12 93 GLY A C 1
ATOM 715 O O . GLY A 1 93 ? 12.676 -7.131 -26.672 1.00 82.12 93 GLY A O 1
ATOM 716 N N . ILE A 1 94 ? 12.047 -7.819 -24.623 1.00 85.19 94 ILE A N 1
ATOM 717 C CA . ILE A 1 94 ? 12.244 -9.262 -24.846 1.00 85.19 94 ILE A CA 1
ATOM 718 C C . ILE A 1 94 ? 10.936 -10.063 -24.849 1.00 85.19 94 ILE A C 1
ATOM 720 O O . ILE A 1 94 ? 10.948 -11.256 -25.142 1.00 85.19 94 ILE A O 1
ATOM 724 N N . LYS A 1 95 ? 9.795 -9.424 -24.549 1.00 83.38 95 LYS A N 1
ATOM 725 C CA . LYS A 1 95 ? 8.504 -10.103 -24.337 1.00 83.38 95 LYS A CA 1
ATOM 726 C C . LYS A 1 95 ? 8.056 -10.957 -25.528 1.00 83.38 95 LYS A C 1
ATOM 728 O O . LYS A 1 95 ? 7.340 -11.930 -25.323 1.00 83.38 95 LYS A O 1
ATOM 733 N N . ASP A 1 96 ? 8.424 -10.566 -26.747 1.00 82.62 96 ASP A N 1
ATOM 734 C CA . ASP A 1 96 ? 7.989 -11.244 -27.973 1.00 82.62 96 ASP A CA 1
ATOM 735 C C . ASP A 1 96 ? 8.877 -12.455 -28.312 1.00 82.62 96 ASP A C 1
ATOM 737 O O . ASP A 1 96 ? 8.537 -13.233 -29.199 1.00 82.62 96 ASP A O 1
ATOM 741 N N . ARG A 1 97 ? 10.007 -12.624 -27.607 1.00 79.81 97 ARG A N 1
ATOM 742 C CA . ARG A 1 97 ? 10.967 -13.728 -27.778 1.00 79.81 97 ARG A CA 1
ATOM 743 C C . ARG A 1 97 ? 11.533 -14.205 -26.427 1.00 79.81 97 ARG A C 1
ATOM 745 O O . ARG A 1 97 ? 12.747 -14.185 -26.229 1.00 79.81 97 ARG A O 1
ATOM 752 N N . PRO A 1 98 ? 10.679 -14.615 -25.471 1.00 71.06 98 PRO A N 1
ATOM 753 C CA . PRO A 1 98 ? 11.130 -14.990 -24.132 1.00 71.06 98 PRO A CA 1
ATOM 754 C C . PRO A 1 98 ? 11.988 -16.264 -24.144 1.00 71.06 98 PRO A C 1
ATOM 756 O O . PRO A 1 98 ? 12.911 -16.377 -23.345 1.00 71.06 98 PRO A O 1
ATOM 759 N N . ASP A 1 99 ? 11.728 -17.180 -25.080 1.00 78.38 99 ASP A N 1
ATOM 760 C CA . ASP A 1 99 ? 12.435 -18.463 -25.196 1.00 78.38 99 ASP A CA 1
ATOM 761 C C . ASP A 1 99 ? 13.818 -18.333 -25.867 1.00 78.38 99 ASP A C 1
ATOM 763 O O . ASP A 1 99 ? 14.629 -19.254 -25.806 1.00 78.38 99 ASP A O 1
ATOM 767 N N . GLU A 1 100 ? 14.102 -17.183 -26.488 1.00 81.50 100 GLU A N 1
ATOM 768 C CA . GLU A 1 100 ? 15.392 -16.861 -27.121 1.00 81.50 100 GLU A CA 1
ATOM 769 C C . GLU A 1 100 ? 16.257 -15.944 -26.241 1.00 81.50 100 GLU A C 1
ATOM 771 O O . GLU A 1 100 ? 17.360 -15.566 -26.633 1.00 81.50 100 GLU A O 1
ATOM 776 N N . ALA A 1 101 ? 15.764 -15.557 -25.059 1.00 81.88 101 ALA A N 1
ATOM 777 C CA . ALA A 1 101 ? 16.455 -14.627 -24.181 1.00 81.88 101 ALA A CA 1
ATOM 778 C C . ALA A 1 101 ? 17.719 -15.269 -23.587 1.00 81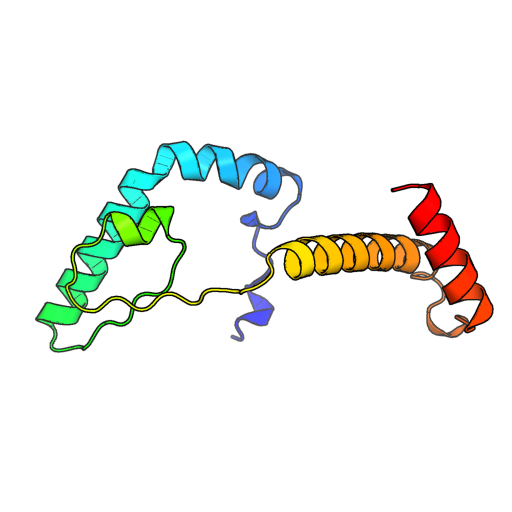.88 101 ALA A C 1
ATOM 780 O O . ALA A 1 101 ? 17.654 -16.146 -22.725 1.00 81.88 101 ALA A O 1
ATOM 781 N N . THR A 1 102 ? 18.885 -14.805 -24.033 1.00 88.06 102 THR A N 1
ATOM 782 C CA . THR A 1 102 ? 20.175 -15.127 -23.413 1.00 88.06 102 THR A CA 1
ATOM 783 C C . THR A 1 102 ? 20.492 -14.153 -22.276 1.00 88.06 102 THR A C 1
ATOM 785 O O . THR A 1 102 ? 19.915 -13.066 -22.197 1.00 88.06 102 THR A O 1
ATOM 788 N N . ASN A 1 103 ? 21.438 -14.513 -21.402 1.00 88.25 103 ASN A N 1
ATOM 789 C CA . ASN A 1 103 ? 21.898 -13.619 -20.331 1.00 88.25 103 ASN A CA 1
ATOM 790 C C . ASN A 1 103 ? 22.412 -12.277 -20.885 1.00 88.25 103 ASN A C 1
ATOM 792 O O . ASN A 1 103 ? 22.059 -11.235 -20.342 1.00 88.25 103 ASN A O 1
ATOM 796 N N . ASP A 1 104 ? 23.148 -12.301 -22.000 1.00 89.50 104 ASP A N 1
ATOM 797 C CA . ASP A 1 104 ? 23.690 -11.097 -22.644 1.00 89.50 104 ASP A CA 1
ATOM 798 C C . ASP A 1 104 ? 22.572 -10.173 -23.156 1.00 89.50 104 ASP A C 1
ATOM 800 O O . ASP A 1 104 ? 22.609 -8.962 -22.949 1.00 89.50 104 ASP A O 1
ATOM 804 N N . MET A 1 105 ? 21.523 -10.744 -23.765 1.00 85.81 105 MET A N 1
ATOM 805 C CA . MET A 1 105 ? 20.356 -9.981 -24.229 1.00 85.81 105 MET A CA 1
ATOM 806 C C . MET A 1 105 ? 19.580 -9.352 -23.067 1.00 85.81 105 MET A C 1
ATOM 808 O O . MET A 1 105 ? 19.060 -8.239 -23.188 1.00 85.81 105 MET A O 1
ATOM 812 N N . VAL A 1 106 ? 19.481 -10.062 -21.939 1.00 88.19 106 VAL A N 1
ATOM 813 C CA . VAL A 1 106 ? 18.843 -9.557 -20.716 1.00 88.19 106 VAL A CA 1
ATOM 814 C C . VAL A 1 106 ? 19.664 -8.419 -20.112 1.00 88.19 106 VAL A C 1
ATOM 816 O O . VAL A 1 106 ? 19.098 -7.389 -19.752 1.00 88.19 106 VAL A O 1
ATOM 819 N N . GLU A 1 107 ? 20.986 -8.566 -20.030 1.00 90.94 107 GLU A N 1
ATOM 820 C CA . GLU A 1 107 ? 21.878 -7.521 -19.525 1.00 90.94 107 GLU A CA 1
ATOM 821 C C . GLU A 1 107 ? 21.804 -6.255 -20.389 1.00 90.94 107 GLU A C 1
ATOM 823 O O . GLU A 1 107 ? 21.580 -5.163 -19.863 1.00 90.94 107 GLU A O 1
ATOM 828 N N . GLU A 1 108 ? 21.868 -6.399 -21.716 1.00 90.56 108 GLU A N 1
ATOM 829 C CA . GLU A 1 108 ? 21.751 -5.280 -22.656 1.00 90.56 108 GLU A CA 1
ATOM 830 C C . GLU A 1 108 ? 20.411 -4.545 -22.502 1.00 90.56 108 GLU A C 1
ATOM 832 O O . GLU A 1 108 ? 20.362 -3.313 -22.438 1.00 90.56 108 GLU A O 1
ATOM 837 N N . THR A 1 109 ? 19.303 -5.284 -22.390 1.00 90.56 109 THR A N 1
ATOM 838 C CA . THR A 1 109 ? 17.977 -4.670 -22.227 1.00 90.56 109 THR A CA 1
ATOM 839 C C . THR A 1 109 ? 17.770 -4.029 -20.858 1.00 90.56 109 THR A C 1
ATOM 841 O O . THR A 1 109 ? 17.050 -3.032 -20.777 1.00 90.56 109 THR A O 1
ATOM 844 N N . ILE A 1 110 ? 18.409 -4.529 -19.796 1.00 91.75 110 ILE A N 1
ATOM 845 C CA . ILE A 1 110 ? 18.420 -3.874 -18.479 1.00 91.75 110 ILE A CA 1
ATOM 846 C C . ILE A 1 110 ? 19.206 -2.562 -18.535 1.00 91.75 110 ILE A C 1
ATOM 848 O O . ILE A 1 110 ? 18.691 -1.539 -18.080 1.00 91.75 110 ILE A O 1
ATOM 852 N N . LEU A 1 111 ? 20.413 -2.569 -19.110 1.00 92.69 111 LEU A N 1
ATOM 853 C CA . LEU A 1 111 ? 21.249 -1.371 -19.252 1.00 92.69 111 LEU A CA 1
ATOM 854 C C . LEU A 1 111 ? 20.542 -0.301 -20.087 1.00 92.69 111 LEU A C 1
ATOM 856 O O . LEU A 1 111 ? 20.410 0.841 -19.657 1.00 92.69 111 LEU A O 1
ATOM 860 N N . LYS A 1 112 ? 19.957 -0.695 -21.218 1.00 91.50 112 LYS A N 1
ATOM 861 C CA . LYS A 1 112 ? 19.149 0.209 -22.038 1.00 91.50 112 LYS A CA 1
ATOM 862 C C . LYS A 1 112 ? 17.932 0.757 -21.284 1.00 91.50 112 LYS A C 1
ATOM 864 O O . LYS A 1 112 ? 17.591 1.928 -21.415 1.00 91.50 112 LYS A O 1
ATOM 869 N N . ALA A 1 113 ? 17.260 -0.068 -20.480 1.00 90.88 113 ALA A N 1
ATOM 870 C CA . ALA A 1 113 ? 16.125 0.382 -19.680 1.00 90.88 113 ALA A CA 1
ATOM 871 C C . ALA A 1 113 ? 16.525 1.382 -18.581 1.00 90.88 113 ALA A C 1
ATOM 873 O O . ALA A 1 113 ? 15.703 2.236 -18.246 1.00 90.88 113 ALA A O 1
ATOM 874 N N . LEU A 1 114 ? 17.745 1.282 -18.035 1.00 89.50 114 LEU A N 1
ATOM 875 C CA . LEU A 1 114 ? 18.301 2.239 -17.072 1.00 89.50 114 LEU A CA 1
ATOM 876 C C . LEU A 1 114 ? 18.544 3.615 -17.704 1.00 89.50 114 LEU A C 1
ATOM 878 O O . LEU A 1 114 ? 18.194 4.616 -17.086 1.00 89.50 114 LEU A O 1
ATOM 882 N N . ASP A 1 115 ? 19.073 3.663 -18.928 1.00 89.00 115 ASP A N 1
ATOM 883 C CA . ASP A 1 115 ? 19.378 4.922 -19.629 1.00 89.00 115 ASP A CA 1
ATOM 884 C C . ASP A 1 115 ? 18.125 5.714 -20.037 1.00 89.00 115 ASP A C 1
ATOM 886 O O . ASP A 1 115 ? 18.166 6.928 -20.232 1.00 89.00 115 ASP A O 1
ATOM 890 N N . GLU A 1 116 ? 16.991 5.031 -20.177 1.00 82.19 116 GLU A N 1
ATOM 891 C CA . GLU A 1 116 ? 15.744 5.617 -20.662 1.00 82.19 116 GLU A CA 1
ATOM 892 C C . GLU A 1 116 ? 14.688 5.847 -19.550 1.00 82.19 116 GLU A C 1
ATOM 894 O O . GLU A 1 116 ? 13.487 5.931 -19.856 1.00 82.19 116 GLU A O 1
ATOM 899 N N . LEU A 1 117 ? 15.078 5.838 -18.270 1.00 70.06 117 LEU A N 1
ATOM 900 C CA . LEU A 1 117 ? 14.180 5.922 -17.101 1.00 70.06 117 LEU A CA 1
ATOM 901 C C . LEU A 1 117 ? 14.058 7.316 -16.483 1.00 70.06 117 LEU A C 1
ATOM 903 O O . LEU A 1 117 ? 12.950 7.574 -15.937 1.00 70.06 117 LEU A O 1
#

Sequence (117 aa):
MRVADIQNTLLKTPEISRVVPTVAQQTQGEVIRFANMAIGKLSRAGYNVVLEGRAQTLNNIHTPLRFELVMDDATLLGERRAAQRVMAKALSGIKDRPDEATNDMVEETILKALDEL

Mean predicted aligned error: 9.22 Å

Solvent-accessible surface area (backbone atoms only — not comparable to full-atom values): 7338 Å² total; per-residue (Å²): 137,57,67,82,81,57,69,80,42,76,65,68,36,73,80,44,46,71,45,46,64,60,52,49,67,76,40,45,67,58,54,45,50,50,50,55,52,51,50,58,52,43,43,76,74,73,45,89,81,86,86,87,78,57,66,88,54,50,77,78,55,93,65,96,83,78,85,78,93,79,70,96,60,66,62,61,58,53,52,52,51,50,52,51,53,30,50,56,50,19,45,67,78,39,64,93,45,64,92,72,63,43,72,67,58,49,52,53,33,40,55,54,26,59,78,74,109

Foldseek 3Di:
DDCVVVVPDPCVPPVNVVCVVVVCVVCLVVVLVVVQVVCVVQVVVVDDDDDDDDCSNVVSPDDPDDDDDDDPDPVVVVVVVVVVQLQVQLCVVCVVPVVPDDPVSSVVSSVVSVVVD

Organism: NCBI:txid83891

pLDDT: mean 85.49, std 9.22, range [53.56, 97.81]

Secondary structure (DSSP, 8-state):
--HHHHSS-GGGSHHHHTTHHHHHHHHHHHHHHHHHHHHHHHHHTT--------HHHHTTS--S-------S-THHHHHHHHHHHHHHHHHHHHTT-GGG--HHHHHHHHHHHHHT-

Radius of gyration: 20.95 Å; Cα contacts (8 Å, |Δi|>4): 39; chains: 1; bounding box: 46×32×50 Å